Protein AF-A0A9E5TQB4-F1 (afdb_monomer)

pLDDT: mean 85.97, std 8.28, range [54.72, 96.31]

Secondary structure (DSSP, 8-state):
--SSS-HHHHHHHHHHHHHHHHHHHHHTT--GGG------GGGS-SS-SSSHHHHHHTS--------

Mean predicted aligned error: 4.93 Å

Nearest PDB structures (foldseek):
  5wtl-assembly4_D  TM=9.409E-01  e=6.036E-04  Capnocytophaga gingivalis ATCC 33624
  2lbt-assembly1_A  TM=9.066E-01  e=1.503E-03  Mycobacterium tuberculosis
  2n48-assembly1_A  TM=8.751E-01  e=1.135E-03  Escherichia coli K-12
  5eb1-assembly2_D  TM=9.568E-01  e=4.956E-03  Pseudomonas aeruginosa PAO1
  2lca-assembly1_A  TM=8.771E-01  e=1.612E-03  Mycobacterium tuberculosis

Foldseek 3Di:
DDPVDDQVVQQVVQQVVQVVVLVVVVVVVDDSVQDDGGGPGPPDQPADPPDPVSVVSRPDDDDDHDD

Radius of gyration: 13.1 Å; Cα contacts (8 Å, |Δi|>4): 70; chains: 1; bounding box: 28×21×34 Å

Solvent-accessible surface area (backbone atoms only — not comparable to full-atom values): 4111 Å² total; per-residue (Å²): 58,68,78,91,55,56,68,71,53,24,28,53,53,32,32,53,52,28,42,54,53,50,54,52,42,38,77,72,70,45,63,64,92,80,59,86,68,70,43,66,30,73,78,73,63,86,46,54,74,87,44,76,63,24,28,50,67,33,56,71,84,86,91,78,86,88,129

Structure (mmCIF, N/CA/C/O backbone):
data_AF-A0A9E5TQB4-F1
#
_entry.id   AF-A0A9E5TQB4-F1
#
loop_
_atom_site.group_PDB
_atom_site.id
_atom_site.type_symbol
_atom_site.label_atom_id
_atom_site.label_alt_id
_atom_site.label_comp_id
_atom_site.label_asym_id
_atom_site.label_entity_id
_atom_site.label_seq_id
_atom_site.pdbx_PDB_ins_code
_atom_site.Cartn_x
_atom_site.Cartn_y
_atom_site.Cartn_z
_atom_site.occupancy
_atom_site.B_iso_or_equiv
_atom_site.auth_seq_id
_atom_site.auth_comp_id
_atom_site.auth_asym_id
_atom_site.auth_atom_id
_atom_site.pdbx_PDB_model_num
ATOM 1 N N . MET A 1 1 ? 5.900 -4.461 -7.324 1.00 54.72 1 MET A N 1
ATOM 2 C CA . MET A 1 1 ? 6.049 -3.030 -7.640 1.00 54.72 1 MET A CA 1
ATOM 3 C C . MET A 1 1 ? 6.109 -2.896 -9.151 1.00 54.72 1 MET A C 1
ATOM 5 O O . MET A 1 1 ? 6.346 -3.907 -9.803 1.00 54.72 1 MET A O 1
ATOM 9 N N . ASP A 1 2 ? 5.854 -1.718 -9.725 1.00 57.53 2 ASP A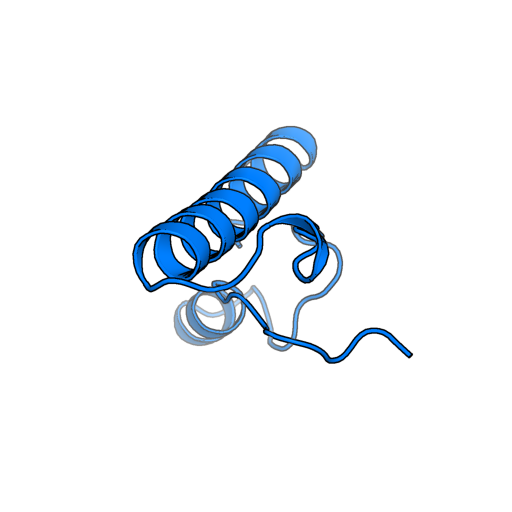 N 1
ATOM 10 C CA . ASP A 1 2 ? 6.459 -1.458 -11.041 1.00 57.53 2 ASP A CA 1
ATOM 11 C C . ASP A 1 2 ? 7.925 -1.089 -10.766 1.00 57.53 2 ASP A C 1
ATOM 13 O O . ASP A 1 2 ? 8.216 -0.537 -9.713 1.00 57.53 2 ASP A O 1
ATOM 17 N N . ILE A 1 3 ? 8.848 -1.466 -11.640 1.00 63.03 3 ILE A N 1
ATOM 18 C CA . ILE A 1 3 ? 10.262 -1.055 -11.556 1.00 63.03 3 ILE A CA 1
ATOM 19 C C . ILE A 1 3 ? 10.648 -0.142 -12.722 1.00 63.03 3 ILE A C 1
ATOM 21 O O . ILE A 1 3 ? 11.767 0.348 -12.783 1.00 63.03 3 ILE A O 1
ATOM 25 N N . ARG A 1 4 ? 9.715 0.101 -13.652 1.00 67.94 4 ARG A N 1
ATOM 26 C CA . ARG A 1 4 ? 9.916 0.966 -14.822 1.00 67.94 4 ARG A CA 1
ATOM 27 C C . ARG A 1 4 ? 9.672 2.448 -14.506 1.00 67.94 4 ARG A C 1
ATOM 29 O O . ARG A 1 4 ? 9.904 3.292 -15.362 1.00 67.94 4 ARG A O 1
ATOM 36 N N . GLY A 1 5 ? 9.201 2.758 -13.294 1.00 71.19 5 GLY A N 1
ATOM 37 C CA . GLY A 1 5 ? 9.108 4.114 -12.747 1.00 71.19 5 GLY A CA 1
ATOM 38 C C . GLY A 1 5 ? 10.304 4.464 -11.858 1.00 71.19 5 GLY A C 1
ATOM 39 O O . GLY A 1 5 ? 11.047 3.580 -11.434 1.00 71.19 5 GLY A O 1
ATOM 40 N N . SER A 1 6 ? 10.476 5.751 -11.546 1.00 83.50 6 SER A N 1
ATOM 41 C CA . SER A 1 6 ? 11.524 6.202 -10.623 1.00 83.50 6 SER A CA 1
ATOM 42 C C . SER A 1 6 ? 11.329 5.611 -9.221 1.00 83.50 6 SER A C 1
ATOM 44 O O . SER A 1 6 ? 10.208 5.293 -8.816 1.00 83.50 6 SER A O 1
ATOM 46 N N . HIS A 1 7 ? 12.413 5.482 -8.452 1.00 83.94 7 HIS A N 1
ATOM 47 C CA . HIS A 1 7 ? 12.338 5.002 -7.065 1.00 83.94 7 HIS A CA 1
ATOM 48 C C . HIS A 1 7 ? 11.310 5.791 -6.222 1.00 83.94 7 HIS A C 1
ATOM 50 O O . HIS A 1 7 ? 10.407 5.147 -5.681 1.00 83.94 7 HIS A O 1
ATOM 56 N N . PRO A 1 8 ? 11.290 7.145 -6.231 1.00 86.19 8 PRO A N 1
ATOM 57 C CA . PRO A 1 8 ? 10.262 7.917 -5.526 1.00 86.19 8 PRO A CA 1
ATOM 58 C C . PRO A 1 8 ? 8.831 7.586 -5.965 1.00 86.19 8 PRO A C 1
ATOM 60 O O . PRO A 1 8 ? 7.933 7.483 -5.132 1.00 86.19 8 PRO A O 1
ATOM 63 N N . TYR A 1 9 ? 8.608 7.367 -7.265 1.00 87.12 9 TYR A N 1
ATOM 64 C CA . TYR A 1 9 ? 7.294 6.977 -7.772 1.00 87.12 9 TYR A CA 1
ATOM 65 C C . TYR A 1 9 ? 6.859 5.615 -7.219 1.00 87.12 9 TYR A C 1
ATOM 67 O O . TYR A 1 9 ? 5.722 5.457 -6.774 1.00 87.12 9 TYR A O 1
ATOM 75 N N . ASN A 1 10 ? 7.766 4.638 -7.197 1.00 84.69 10 ASN A N 1
ATOM 76 C CA . ASN A 1 10 ? 7.470 3.302 -6.684 1.00 84.69 10 ASN A CA 1
ATOM 77 C C . ASN A 1 10 ? 7.241 3.307 -5.1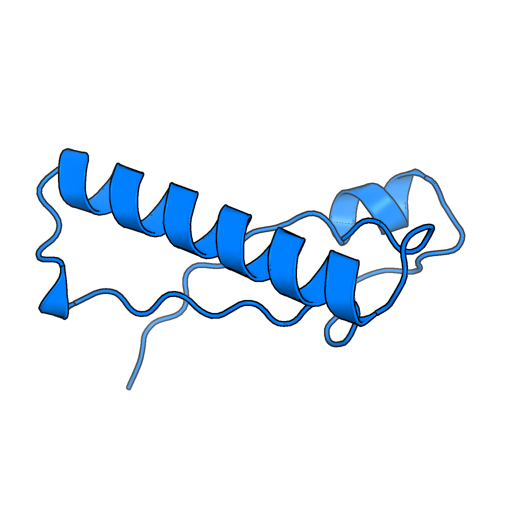66 1.00 84.69 10 ASN A C 1
ATOM 79 O O . ASN A 1 10 ? 6.355 2.590 -4.693 1.00 84.69 10 ASN A O 1
ATOM 83 N N . MET A 1 11 ? 7.950 4.160 -4.419 1.00 89.00 11 MET A N 1
ATOM 84 C CA . MET A 1 11 ? 7.669 4.416 -3.003 1.00 89.00 11 MET A CA 1
ATOM 85 C C . MET A 1 11 ? 6.250 4.961 -2.811 1.00 89.00 11 MET A C 1
ATOM 87 O O . MET A 1 11 ? 5.458 4.349 -2.090 1.00 89.00 11 MET A O 1
ATOM 91 N N . CYS A 1 12 ? 5.872 6.030 -3.520 1.00 89.25 12 CYS A N 1
ATOM 92 C CA . CYS A 1 12 ? 4.518 6.589 -3.448 1.00 89.25 12 CYS A CA 1
ATOM 93 C C . CYS A 1 12 ? 3.444 5.560 -3.832 1.00 89.25 12 CYS A C 1
ATOM 95 O O . CYS A 1 12 ? 2.431 5.435 -3.144 1.00 89.25 12 CYS A O 1
ATOM 97 N N . LEU A 1 13 ? 3.671 4.784 -4.895 1.00 87.62 13 LEU A N 1
ATOM 98 C CA . LEU A 1 13 ? 2.744 3.749 -5.350 1.00 87.62 13 LEU A CA 1
ATOM 99 C C . LEU A 1 13 ? 2.572 2.631 -4.313 1.00 87.62 13 LEU A C 1
ATOM 101 O O . LEU A 1 13 ? 1.460 2.142 -4.107 1.00 87.62 13 LEU A O 1
ATOM 105 N N . SER A 1 14 ? 3.658 2.210 -3.664 1.0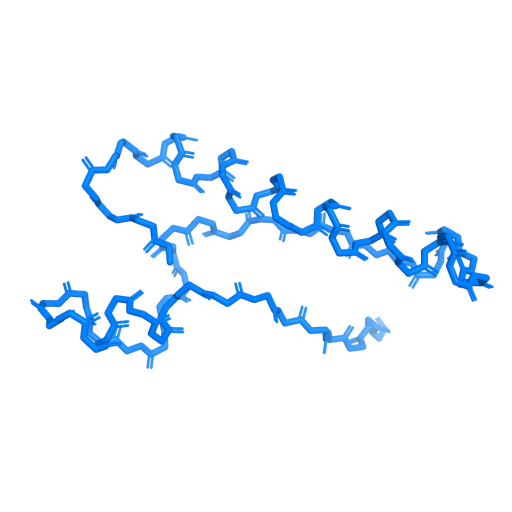0 89.25 14 SER A N 1
ATOM 106 C CA . SER A 1 14 ? 3.605 1.204 -2.601 1.00 89.25 14 SER A CA 1
ATOM 107 C C . SER A 1 14 ? 2.813 1.688 -1.391 1.00 89.25 14 SER A C 1
ATOM 109 O O . SER A 1 14 ? 1.932 0.977 -0.910 1.00 89.25 14 SER A O 1
ATOM 111 N N . MET A 1 15 ? 3.050 2.935 -0.979 1.00 91.31 15 MET A N 1
ATOM 112 C CA . MET A 1 15 ? 2.353 3.571 0.131 1.00 91.31 15 MET A CA 1
ATOM 113 C C . MET A 1 15 ? 0.861 3.741 -0.176 1.00 91.31 15 MET A C 1
ATOM 115 O O . MET A 1 15 ? 0.015 3.431 0.657 1.00 91.31 15 MET A O 1
ATOM 119 N N . ALA A 1 16 ? 0.513 4.156 -1.398 1.00 91.38 16 ALA A N 1
ATOM 120 C CA . ALA A 1 16 ? -0.878 4.274 -1.831 1.00 91.38 16 ALA A CA 1
ATOM 121 C C . ALA A 1 16 ? -1.620 2.927 -1.782 1.00 91.38 16 ALA A C 1
ATOM 123 O O . ALA A 1 16 ? -2.767 2.866 -1.341 1.00 91.38 16 ALA A O 1
ATOM 124 N N . ARG A 1 17 ? -0.962 1.829 -2.179 1.00 90.75 17 ARG A N 1
ATOM 125 C CA . ARG A 1 17 ? -1.529 0.474 -2.075 1.00 90.75 17 ARG A CA 1
ATOM 126 C C . ARG A 1 17 ? -1.729 0.042 -0.625 1.00 90.75 17 ARG A C 1
ATOM 128 O O . ARG A 1 17 ? -2.794 -0.481 -0.305 1.00 90.75 17 ARG A O 1
ATOM 135 N N . ALA A 1 18 ? -0.742 0.279 0.240 1.00 92.06 18 ALA A N 1
ATOM 136 C CA . ALA A 1 18 ? -0.843 -0.035 1.664 1.00 92.06 18 ALA A CA 1
ATOM 137 C C . ALA A 1 18 ? -1.997 0.739 2.327 1.00 92.06 18 ALA A C 1
ATOM 139 O O . ALA A 1 18 ? -2.824 0.143 3.016 1.00 92.06 18 ALA A O 1
ATOM 140 N N . ASN A 1 19 ? -2.122 2.038 2.033 1.00 93.50 19 ASN A N 1
ATOM 141 C CA . ASN A 1 19 ? -3.237 2.862 2.503 1.00 93.50 19 ASN A CA 1
ATOM 142 C C . ASN A 1 19 ? -4.587 2.349 1.990 1.00 93.50 19 ASN A C 1
ATOM 144 O O . ASN A 1 19 ? -5.519 2.224 2.773 1.00 93.50 19 ASN A O 1
ATOM 148 N N . SER A 1 20 ? -4.693 1.972 0.712 1.00 93.81 20 SER A N 1
ATOM 149 C CA . SER A 1 20 ? -5.942 1.432 0.159 1.00 93.81 20 SER A CA 1
ATOM 150 C C . SER A 1 20 ? -6.409 0.164 0.884 1.00 93.81 20 SER A C 1
ATOM 152 O O . SER A 1 20 ? -7.605 0.012 1.134 1.00 93.81 20 SER A O 1
ATOM 154 N N . VAL A 1 21 ? -5.484 -0.729 1.256 1.00 92.38 21 VAL A N 1
ATOM 155 C CA . VAL A 1 21 ? -5.812 -1.928 2.044 1.00 92.38 21 VAL A CA 1
ATOM 156 C C . VAL A 1 21 ? -6.206 -1.560 3.473 1.00 92.38 21 VAL A C 1
ATOM 158 O O . VAL A 1 21 ? -7.203 -2.081 3.974 1.00 92.38 21 VAL A O 1
ATOM 161 N N . ARG A 1 22 ? -5.478 -0.639 4.115 1.00 93.62 22 ARG A N 1
ATOM 162 C CA . ARG A 1 22 ? -5.823 -0.133 5.451 1.00 93.62 22 ARG A CA 1
ATOM 163 C C . ARG A 1 22 ? -7.235 0.449 5.473 1.00 93.62 22 ARG A C 1
ATOM 165 O O . ARG A 1 22 ? -8.046 0.046 6.298 1.00 93.62 22 ARG A O 1
ATOM 172 N N . ASP A 1 23 ? -7.539 1.353 4.550 1.00 94.44 23 ASP A N 1
ATOM 173 C CA . ASP A 1 23 ? -8.821 2.054 4.494 1.00 94.44 23 ASP A CA 1
ATOM 174 C C . ASP A 1 23 ? -9.973 1.076 4.203 1.00 94.44 23 ASP A C 1
ATOM 176 O O . ASP A 1 23 ? -11.048 1.179 4.796 1.00 94.44 23 ASP A O 1
ATOM 180 N N . TYR A 1 24 ? -9.732 0.056 3.371 1.00 95.19 24 TYR A N 1
ATOM 181 C CA . TYR A 1 24 ? -10.681 -1.039 3.168 1.00 95.19 24 TYR A CA 1
ATOM 182 C C . TYR A 1 24 ? -10.960 -1.822 4.462 1.00 95.19 24 TYR A C 1
ATOM 184 O O . TYR A 1 24 ? -12.119 -2.102 4.767 1.00 95.19 24 TYR A O 1
ATOM 192 N N . LEU A 1 25 ? -9.927 -2.164 5.242 1.00 93.75 25 LEU A N 1
ATOM 193 C CA . LEU A 1 25 ? -10.085 -2.874 6.518 1.00 93.75 25 LEU A CA 1
ATOM 194 C C . LEU A 1 25 ? -10.803 -2.021 7.571 1.00 93.75 25 LEU A C 1
ATOM 196 O O . LEU A 1 25 ? -11.656 -2.539 8.293 1.00 93.75 25 LEU A O 1
ATOM 200 N N . ILE A 1 26 ? -10.527 -0.716 7.610 1.00 95.69 26 ILE A N 1
ATOM 201 C CA . ILE A 1 26 ? -11.260 0.237 8.454 1.00 95.69 26 ILE A CA 1
ATOM 202 C C . ILE A 1 26 ? -12.742 0.249 8.073 1.00 95.69 26 ILE A C 1
ATOM 204 O O . ILE A 1 26 ? -13.604 0.099 8.938 1.00 95.69 26 ILE A O 1
ATOM 208 N N . GLY A 1 27 ? -13.056 0.310 6.775 1.00 95.50 27 GLY A N 1
ATOM 209 C CA . GLY A 1 27 ? -14.432 0.215 6.273 1.00 95.50 27 GLY A CA 1
ATOM 210 C C . GLY A 1 27 ? -15.133 -1.112 6.599 1.00 95.50 27 GLY A C 1
ATOM 211 O O . GLY A 1 27 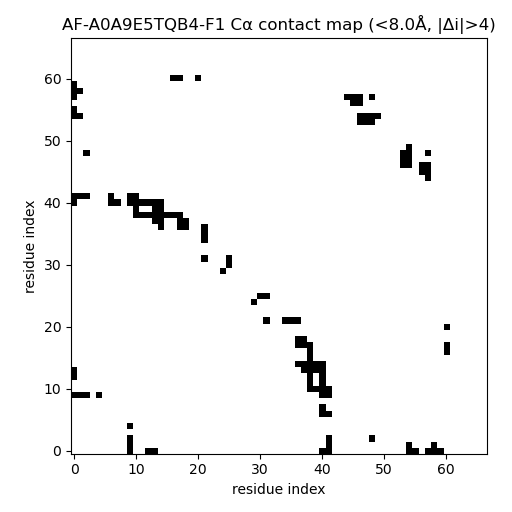? -16.359 -1.188 6.570 1.00 95.50 27 GLY A O 1
ATOM 212 N N . ARG A 1 28 ? -14.374 -2.158 6.946 1.00 96.31 28 ARG A N 1
ATOM 213 C CA . ARG A 1 28 ? -14.881 -3.455 7.423 1.0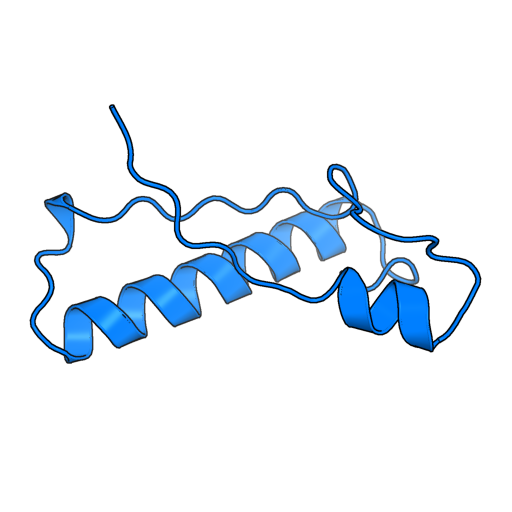0 96.31 28 ARG A CA 1
ATOM 214 C C . ARG A 1 28 ? -14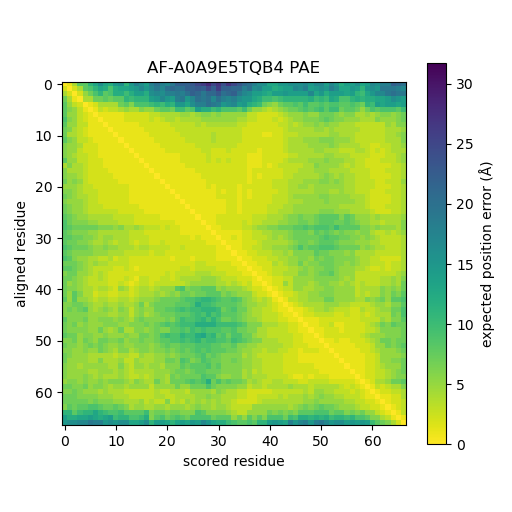.973 -3.556 8.952 1.00 96.31 28 ARG A C 1
ATOM 216 O O . ARG A 1 28 ? -15.339 -4.617 9.451 1.00 96.31 28 ARG A O 1
ATOM 223 N N . GLY A 1 29 ? -14.683 -2.480 9.685 1.00 94.69 29 GLY A N 1
ATOM 224 C CA . GLY A 1 29 ? -14.826 -2.403 11.141 1.00 94.69 29 GLY A CA 1
ATOM 225 C C . GLY A 1 29 ? -13.545 -2.671 11.934 1.00 94.69 29 GLY A C 1
ATOM 226 O O . GLY A 1 29 ? -13.610 -2.818 13.154 1.00 94.69 29 GLY A O 1
ATOM 227 N N . VAL A 1 30 ? -12.378 -2.741 11.285 1.00 93.94 30 VAL A N 1
ATOM 228 C CA . VAL A 1 30 ? -11.099 -2.796 12.004 1.00 93.94 30 VAL A CA 1
ATOM 229 C C . VAL A 1 30 ? -10.747 -1.395 12.508 1.00 93.94 30 VAL A C 1
ATOM 231 O O . VAL A 1 30 ? -10.706 -0.447 11.733 1.00 93.94 30 VAL A O 1
ATOM 234 N N . ALA A 1 31 ? -10.483 -1.261 13.808 1.00 94.00 31 ALA A N 1
ATOM 235 C CA . ALA A 1 31 ? -10.067 0.007 14.405 1.00 94.00 31 ALA A CA 1
ATOM 236 C C . ALA A 1 31 ? -8.770 0.523 13.751 1.00 94.00 31 ALA A C 1
ATOM 238 O O . ALA A 1 31 ? -7.807 -0.236 13.604 1.00 94.00 31 ALA A O 1
ATOM 239 N N . ALA A 1 32 ? -8.753 1.797 13.350 1.00 92.19 32 ALA A N 1
ATOM 240 C CA . ALA A 1 32 ? -7.644 2.394 12.607 1.00 92.19 32 ALA A CA 1
ATOM 241 C C . ALA A 1 32 ? -6.332 2.368 13.405 1.00 92.19 32 ALA A C 1
ATOM 243 O O . ALA A 1 32 ? -5.264 2.172 12.836 1.00 92.19 32 ALA A O 1
ATOM 244 N N . GLU A 1 33 ? -6.422 2.471 14.730 1.00 93.62 33 GLU A N 1
ATOM 245 C CA . GLU A 1 33 ? -5.298 2.455 15.667 1.00 93.62 33 GLU A CA 1
ATOM 246 C C . GLU A 1 33 ? -4.578 1.098 15.709 1.00 93.62 33 GLU A C 1
ATOM 248 O O . GLU A 1 33 ? -3.465 1.000 16.215 1.00 93.62 33 GLU A O 1
ATOM 253 N N . ARG A 1 34 ? -5.205 0.037 15.184 1.00 91.69 34 ARG A N 1
ATOM 254 C CA . ARG A 1 34 ? -4.623 -1.312 15.101 1.00 91.69 34 ARG A CA 1
ATOM 255 C C . ARG A 1 34 ? -3.885 -1.570 13.789 1.00 91.69 34 ARG A C 1
ATOM 257 O O . ARG A 1 34 ? -3.404 -2.684 13.589 1.00 91.69 34 ARG A O 1
ATOM 264 N N . LEU A 1 35 ? -3.872 -0.604 12.873 1.00 92.50 35 LEU A N 1
ATOM 265 C CA . LEU A 1 35 ? -3.354 -0.777 11.524 1.00 92.50 35 LEU A CA 1
ATOM 266 C C . LEU A 1 35 ? -2.276 0.260 11.223 1.00 92.50 35 LEU A C 1
ATOM 268 O O . LEU A 1 35 ? -2.527 1.462 11.241 1.00 92.50 35 LEU A O 1
ATOM 272 N N . GLU A 1 36 ? -1.103 -0.220 10.828 1.00 92.06 36 GLU A N 1
ATOM 273 C CA . GLU A 1 36 ? -0.047 0.606 10.251 1.00 92.06 36 GLU A CA 1
ATOM 274 C C . GLU A 1 36 ? 0.073 0.303 8.755 1.00 92.06 36 GLU A C 1
ATOM 276 O O . GLU A 1 36 ? 0.029 -0.854 8.334 1.00 92.06 36 GLU A O 1
ATOM 281 N N . ALA A 1 37 ? 0.192 1.349 7.937 1.00 92.06 37 ALA A N 1
ATOM 282 C CA . ALA A 1 37 ? 0.418 1.221 6.503 1.00 92.06 37 ALA A CA 1
ATOM 283 C C . ALA A 1 37 ? 1.839 1.683 6.180 1.00 92.06 37 ALA A C 1
ATOM 285 O O . ALA A 1 37 ? 2.177 2.842 6.412 1.00 92.06 37 ALA A O 1
ATOM 286 N N . ALA A 1 38 ? 2.639 0.788 5.605 1.00 89.50 38 ALA A N 1
ATOM 287 C CA . ALA A 1 38 ? 4.002 1.069 5.175 1.00 89.50 38 ALA A CA 1
ATOM 288 C C . A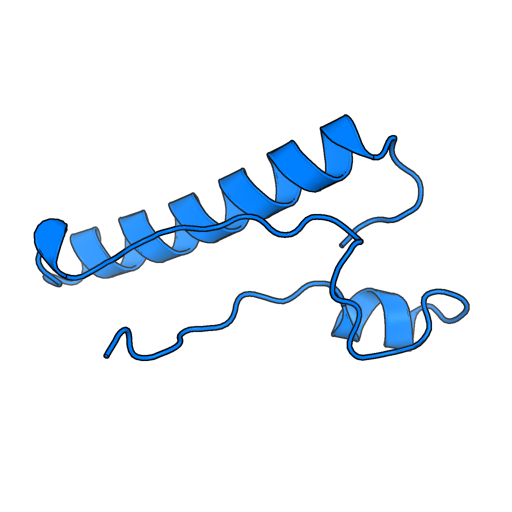LA A 1 38 ? 4.179 0.732 3.689 1.00 89.50 38 ALA A C 1
ATOM 290 O O . ALA A 1 38 ? 3.689 -0.287 3.196 1.00 89.50 38 ALA A O 1
ATOM 291 N N . GLY A 1 39 ? 4.881 1.605 2.971 1.00 87.56 39 GLY A N 1
ATOM 292 C CA . GLY A 1 39 ? 5.262 1.404 1.579 1.00 87.56 39 GLY A CA 1
ATOM 293 C C . GLY A 1 39 ? 6.767 1.197 1.456 1.00 87.56 39 GLY A C 1
ATOM 294 O O . GLY A 1 39 ? 7.526 2.109 1.762 1.00 87.56 39 GLY A O 1
ATOM 295 N N . TYR A 1 40 ? 7.187 0.025 0.980 1.00 86.12 40 TYR A N 1
ATOM 296 C CA . TYR A 1 40 ? 8.606 -0.348 0.852 1.00 86.12 40 TYR A CA 1
ATOM 297 C C . TYR A 1 40 ? 9.187 -0.133 -0.551 1.00 86.12 40 TYR A C 1
ATOM 299 O O . TYR A 1 40 ? 10.331 -0.486 -0.812 1.00 86.12 40 TYR A O 1
ATOM 307 N N . GLY A 1 41 ? 8.395 0.397 -1.488 1.00 84.44 41 GLY A N 1
ATOM 308 C CA . GLY A 1 41 ? 8.807 0.541 -2.883 1.00 84.44 41 GLY A CA 1
ATOM 309 C C . GLY A 1 41 ? 9.478 -0.722 -3.456 1.00 84.44 41 GLY A C 1
ATOM 310 O O . GLY A 1 41 ? 9.117 -1.845 -3.099 1.00 84.44 41 GLY A O 1
ATOM 311 N N . PRO A 1 42 ? 10.441 -0.575 -4.377 1.00 79.75 42 PRO A N 1
ATOM 312 C CA . PRO A 1 42 ? 11.128 -1.705 -4.993 1.00 79.75 42 PRO A CA 1
ATOM 313 C C . PRO A 1 42 ? 12.165 -2.374 -4.072 1.00 79.75 42 PRO A C 1
ATOM 315 O O . PRO A 1 42 ? 12.853 -3.277 -4.543 1.00 79.75 42 PRO A O 1
ATOM 318 N N . ASP A 1 43 ? 12.277 -1.960 -2.806 1.00 82.75 43 ASP A N 1
ATOM 319 C CA . ASP A 1 43 ? 13.408 -2.300 -1.937 1.00 82.75 43 ASP A CA 1
ATOM 320 C C . ASP A 1 43 ? 13.269 -3.689 -1.274 1.00 82.75 43 ASP A C 1
ATOM 322 O O . ASP A 1 43 ? 14.266 -4.266 -0.852 1.00 82.75 43 ASP A O 1
ATOM 326 N N . GLU A 1 44 ? 12.064 -4.280 -1.264 1.00 81.75 44 GLU A N 1
ATOM 327 C CA . GLU A 1 44 ? 11.805 -5.652 -0.774 1.00 81.75 44 GLU A CA 1
ATOM 328 C C . GLU A 1 44 ? 11.159 -6.576 -1.843 1.00 81.75 44 GLU A C 1
ATOM 330 O O . GLU A 1 44 ? 9.984 -6.974 -1.729 1.00 81.75 44 GLU A O 1
ATOM 335 N N . PRO A 1 45 ? 11.881 -6.943 -2.922 1.00 82.94 45 PRO A N 1
ATOM 336 C CA . PRO A 1 45 ? 11.392 -7.927 -3.885 1.00 82.94 45 PRO A CA 1
ATOM 337 C C . PRO A 1 45 ? 11.384 -9.337 -3.270 1.00 82.94 45 PRO A C 1
ATOM 339 O O . PRO A 1 45 ? 12.282 -9.700 -2.519 1.00 82.94 45 PRO A O 1
ATOM 342 N N . ILE A 1 46 ? 10.382 -10.152 -3.614 1.00 83.25 46 ILE A N 1
ATOM 343 C CA . ILE A 1 46 ? 10.362 -11.598 -3.283 1.00 83.25 46 ILE A CA 1
ATOM 344 C C . ILE A 1 46 ? 10.700 -12.479 -4.475 1.00 83.25 46 ILE A C 1
ATOM 346 O O . ILE A 1 46 ? 10.831 -13.689 -4.325 1.00 83.25 46 ILE A O 1
ATOM 350 N N . ASP A 1 47 ? 10.783 -11.883 -5.659 1.00 84.12 47 ASP A N 1
ATOM 351 C CA . ASP A 1 47 ? 11.067 -12.574 -6.904 1.00 84.12 47 ASP A CA 1
ATOM 352 C C . ASP A 1 47 ? 11.878 -11.663 -7.836 1.00 84.12 47 ASP A C 1
ATOM 354 O O . ASP A 1 47 ? 12.017 -10.457 -7.596 1.00 84.12 47 ASP A O 1
ATOM 358 N N . THR A 1 48 ? 12.411 -12.224 -8.917 1.00 82.69 48 THR A N 1
ATOM 359 C CA . THR A 1 48 ? 13.126 -11.465 -9.942 1.00 82.69 48 THR A CA 1
ATOM 360 C C . THR A 1 48 ? 12.228 -10.399 -10.579 1.00 82.69 48 THR A C 1
ATOM 362 O O . THR A 1 48 ? 11.040 -10.603 -10.826 1.00 82.69 48 THR A O 1
ATOM 365 N N . ASN A 1 49 ? 12.797 -9.234 -10.890 1.00 81.69 49 ASN A N 1
ATOM 366 C CA . ASN A 1 49 ? 12.110 -8.224 -11.693 1.00 81.69 49 ASN A CA 1
ATOM 367 C C . ASN A 1 49 ? 12.323 -8.412 -13.207 1.00 81.69 49 ASN A C 1
ATOM 369 O O . ASN A 1 49 ? 11.770 -7.637 -13.997 1.00 81.69 49 ASN A O 1
ATOM 373 N N . ASP A 1 50 ? 13.074 -9.434 -13.617 1.00 84.00 50 ASP A N 1
ATOM 374 C CA . ASP A 1 50 ? 13.447 -9.672 -15.013 1.00 84.00 50 ASP A CA 1
ATOM 375 C C . ASP A 1 50 ? 12.276 -10.261 -15.814 1.00 84.00 50 ASP A C 1
ATOM 377 O O . ASP A 1 50 ? 12.031 -9.874 -16.961 1.00 84.00 50 ASP A O 1
ATOM 381 N N . THR A 1 51 ? 11.462 -11.116 -15.190 1.00 86.44 51 THR A N 1
ATOM 382 C CA . THR A 1 51 ? 10.311 -11.775 -15.830 1.00 86.44 51 THR A CA 1
ATOM 383 C C . THR A 1 51 ? 8.993 -11.049 -15.553 1.00 86.44 51 THR A C 1
ATOM 385 O O . THR A 1 51 ? 8.857 -10.270 -14.604 1.00 86.44 51 THR A O 1
ATOM 388 N N . ALA A 1 52 ? 7.990 -11.255 -16.411 1.00 85.69 52 ALA A N 1
ATOM 389 C CA . ALA A 1 52 ? 6.667 -10.662 -16.203 1.00 85.69 52 ALA A CA 1
ATOM 390 C C . ALA A 1 52 ? 5.986 -11.242 -14.955 1.00 85.69 52 ALA A C 1
ATOM 392 O O . ALA A 1 52 ? 5.338 -10.507 -14.203 1.00 85.69 52 ALA A O 1
ATOM 393 N N . GLU A 1 53 ? 6.200 -12.533 -14.733 1.00 87.19 53 GLU A N 1
ATOM 394 C CA . GLU A 1 53 ? 5.737 -13.332 -13.609 1.00 87.19 53 GLU A CA 1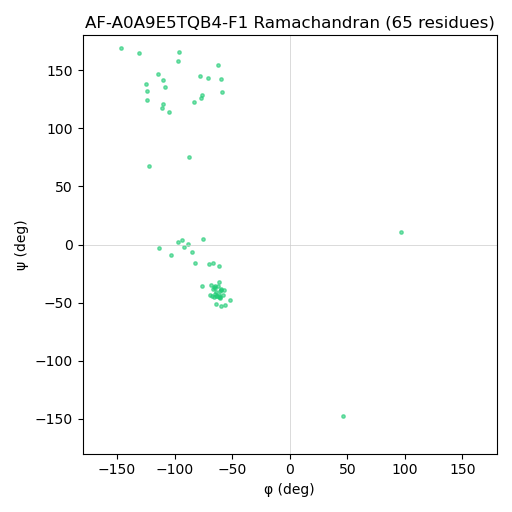
ATOM 395 C C . GLU A 1 53 ? 6.360 -12.831 -12.303 1.00 87.19 53 GLU A C 1
ATOM 397 O O . GLU A 1 53 ? 5.630 -12.468 -11.383 1.00 87.19 53 GLU A O 1
ATOM 402 N N . GLY A 1 54 ? 7.686 -12.675 -12.246 1.00 85.56 54 GLY A N 1
ATOM 403 C CA . GLY A 1 54 ? 8.364 -12.193 -11.041 1.00 85.56 54 GLY A CA 1
ATOM 404 C C . GLY A 1 54 ? 7.988 -10.748 -10.690 1.00 85.56 54 GLY A C 1
ATOM 405 O O . GLY A 1 54 ? 7.689 -10.424 -9.536 1.00 85.56 54 GLY A O 1
ATOM 406 N N . ARG A 1 55 ? 7.809 -9.876 -11.696 1.00 84.12 55 ARG A N 1
ATOM 407 C CA . ARG A 1 55 ? 7.231 -8.535 -11.475 1.00 84.12 55 ARG A CA 1
ATOM 408 C C . ARG A 1 55 ? 5.804 -8.591 -10.935 1.00 84.12 55 ARG A C 1
ATOM 410 O O . ARG A 1 55 ? 5.414 -7.696 -10.179 1.00 84.12 55 ARG A O 1
ATOM 417 N N . ALA A 1 56 ? 4.999 -9.566 -11.357 1.00 84.06 56 ALA A N 1
ATOM 418 C CA . ALA A 1 56 ? 3.654 -9.764 -10.826 1.00 84.06 56 ALA A CA 1
ATOM 419 C C . ALA A 1 56 ? 3.700 -10.209 -9.363 1.00 84.06 56 ALA A C 1
ATOM 421 O O . ALA A 1 56 ? 3.027 -9.589 -8.542 1.00 84.06 56 ALA A O 1
ATOM 422 N N . ASN A 1 57 ? 4.579 -11.151 -9.026 1.00 85.00 57 ASN A N 1
ATOM 423 C CA . ASN A 1 57 ? 4.809 -11.606 -7.654 1.00 85.00 57 ASN A CA 1
ATOM 424 C C . ASN A 1 57 ? 5.268 -10.455 -6.743 1.00 85.00 57 ASN A C 1
ATOM 426 O O . ASN A 1 57 ? 4.786 -10.295 -5.621 1.00 85.00 57 ASN A O 1
ATOM 430 N N . ASN A 1 58 ? 6.110 -9.553 -7.253 1.00 84.38 58 ASN A N 1
ATOM 431 C CA . ASN A 1 58 ? 6.540 -8.369 -6.511 1.00 84.38 58 ASN A CA 1
ATOM 432 C C . ASN A 1 58 ? 5.423 -7.324 -6.307 1.00 84.38 58 ASN A C 1
ATOM 434 O O . ASN A 1 58 ? 5.585 -6.405 -5.500 1.00 84.38 58 ASN A O 1
ATOM 438 N N . ARG A 1 59 ? 4.303 -7.353 -7.049 1.00 82.94 59 ARG A N 1
ATOM 439 C CA . ARG A 1 59 ? 3.149 -6.442 -6.858 1.00 82.94 59 ARG A CA 1
ATOM 440 C C . ARG A 1 59 ? 2.181 -7.016 -5.817 1.00 82.94 59 ARG A C 1
ATOM 442 O O . ARG A 1 59 ? 1.095 -7.465 -6.165 1.00 82.94 59 ARG A O 1
ATOM 449 N N . ARG A 1 60 ? 2.553 -6.926 -4.541 1.00 82.88 60 ARG A N 1
ATOM 450 C CA . ARG A 1 60 ? 1.762 -7.450 -3.419 1.00 82.88 60 ARG A CA 1
ATOM 451 C C . ARG A 1 60 ? 1.581 -6.434 -2.292 1.00 82.88 60 ARG A C 1
ATOM 453 O O . ARG A 1 60 ? 2.285 -5.428 -2.242 1.00 82.88 60 ARG A O 1
ATOM 460 N N . VAL A 1 61 ? 0.636 -6.726 -1.405 1.00 83.94 61 VAL A N 1
ATOM 461 C CA . VAL A 1 61 ? 0.483 -6.098 -0.087 1.00 83.94 61 VAL A CA 1
ATOM 462 C C . VAL A 1 61 ? 0.495 -7.230 0.934 1.00 83.94 61 VAL A C 1
ATOM 464 O O . VAL A 1 61 ? -0.184 -8.235 0.733 1.00 83.94 61 VAL A O 1
ATOM 467 N N . GLU A 1 62 ? 1.278 -7.086 1.998 1.00 85.62 62 GLU A N 1
ATOM 468 C CA . GLU A 1 62 ? 1.370 -8.067 3.080 1.00 85.62 62 GLU A CA 1
ATOM 469 C C . GLU A 1 62 ? 0.737 -7.510 4.354 1.00 85.62 62 GLU A C 1
ATOM 471 O O . GLU A 1 62 ? 0.898 -6.333 4.670 1.00 85.62 62 GLU A O 1
ATOM 476 N N . LEU A 1 63 ? 0.042 -8.368 5.100 1.00 85.69 63 LEU A N 1
ATOM 477 C CA . LEU A 1 63 ? -0.457 -8.062 6.437 1.00 85.69 63 LEU A CA 1
ATOM 478 C C . LEU A 1 63 ? 0.431 -8.795 7.443 1.00 85.69 63 LEU A C 1
ATOM 480 O O . LEU A 1 63 ? 0.451 -10.025 7.468 1.00 85.69 63 LEU A O 1
ATOM 484 N N . ARG A 1 64 ? 1.177 -8.041 8.253 1.00 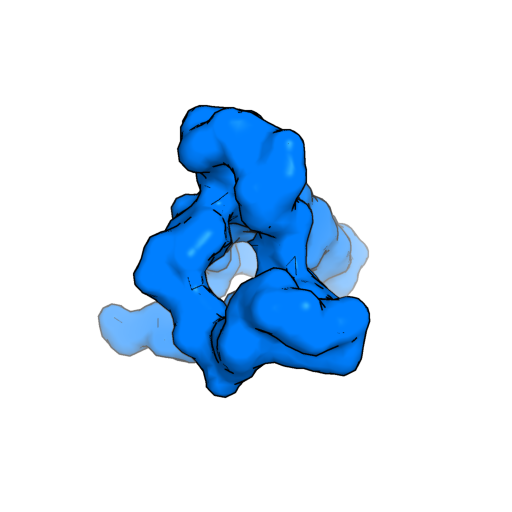87.25 64 ARG A N 1
ATOM 485 C CA . ARG A 1 64 ? 2.060 -8.572 9.300 1.00 87.25 64 ARG A CA 1
ATOM 486 C C . ARG A 1 64 ? 1.531 -8.145 10.672 1.00 87.25 64 ARG A C 1
ATOM 488 O O . ARG A 1 64 ? 0.952 -7.068 10.802 1.00 87.25 64 ARG A O 1
ATOM 495 N N . ARG A 1 65 ? 1.703 -8.991 11.693 1.00 84.69 65 ARG A N 1
ATOM 496 C CA . ARG A 1 65 ? 1.409 -8.608 13.082 1.00 84.69 65 ARG A CA 1
ATOM 497 C C . ARG A 1 65 ? 2.547 -7.723 13.584 1.00 84.69 65 ARG A C 1
ATOM 499 O O . ARG A 1 65 ? 3.702 -8.111 13.458 1.00 84.69 65 ARG A O 1
ATOM 506 N N . ILE A 1 66 ? 2.202 -6.569 14.139 1.00 79.69 66 ILE A N 1
ATOM 507 C CA . ILE A 1 66 ? 3.140 -5.704 14.855 1.00 79.69 66 ILE A CA 1
ATOM 508 C C . ILE A 1 66 ? 3.217 -6.258 16.281 1.00 79.69 66 ILE A C 1
ATOM 510 O O . ILE A 1 66 ? 2.170 -6.455 16.906 1.00 79.69 66 ILE A O 1
ATOM 514 N N . GLU A 1 67 ? 4.417 -6.617 16.733 1.00 72.62 67 GLU A N 1
ATOM 515 C CA . GLU A 1 67 ? 4.677 -7.066 18.111 1.00 72.62 67 GLU A CA 1
ATOM 516 C C . GLU A 1 67 ? 5.077 -5.906 19.017 1.00 72.62 67 GLU A C 1
ATOM 518 O O . GLU A 1 67 ? 5.754 -4.978 18.518 1.00 72.62 67 GLU A O 1
#

Sequence (67 aa):
MDIRGSHPYNMCLSMARANSVRDYLIGRGVAAERLEAAGYGPDEPIDTNDTAEGRANNRRVELRRIE